Protein AF-Q8KJU6-F1 (afdb_monomer_lite)

Organism: Proteus vulgaris (NCBI:txid585)

Sequence (97 aa):
MTTPNAPIISTDNTSTLPSVRRMVPRHTGKLVRITRTTRLSSAHLGNCEICDQHMTEAFHSRVGREMVRANGTVYIEHTYGGVYAHESCIAKAAEND

Structure (mmCIF, N/CA/C/O backbone):
data_AF-Q8KJU6-F1
#
_entry.id   AF-Q8KJU6-F1
#
loop_
_atom_site.group_PDB
_atom_site.id
_atom_site.type_symbol
_atom_site.label_atom_id
_atom_site.label_alt_id
_atom_site.label_comp_id
_atom_site.label_asym_id
_atom_site.label_entity_id
_atom_site.label_seq_id
_atom_site.pdbx_PDB_ins_code
_atom_site.Cartn_x
_atom_site.Cartn_y
_atom_site.Cartn_z
_atom_site.occupancy
_atom_site.B_iso_or_equiv
_atom_site.auth_seq_id
_atom_site.auth_comp_id
_atom_site.auth_asym_id
_atom_site.auth_atom_id
_atom_site.pdbx_PDB_model_num
ATOM 1 N N . MET A 1 1 ? 4.141 -30.350 81.763 1.00 44.38 1 MET A N 1
ATOM 2 C CA . MET A 1 1 ? 4.917 -30.315 80.505 1.00 44.38 1 MET A CA 1
ATOM 3 C C . MET A 1 1 ? 3.980 -29.803 79.424 1.00 44.38 1 MET A C 1
ATOM 5 O O . MET A 1 1 ? 3.147 -30.554 78.945 1.00 44.38 1 MET A O 1
ATOM 9 N N . THR A 1 2 ? 4.010 -28.498 79.169 1.00 43.84 2 THR A N 1
ATOM 10 C CA . THR A 1 2 ? 3.051 -27.768 78.323 1.00 43.84 2 THR A CA 1
ATOM 11 C C . THR A 1 2 ? 3.824 -27.067 77.216 1.00 43.84 2 THR A C 1
ATOM 13 O O . THR A 1 2 ? 4.590 -26.147 77.498 1.00 43.84 2 THR A O 1
ATOM 16 N N . THR A 1 3 ? 3.648 -27.502 75.974 1.00 55.06 3 THR A N 1
ATOM 17 C CA . THR A 1 3 ? 4.080 -26.762 74.784 1.00 55.06 3 THR A CA 1
ATOM 18 C C . THR A 1 3 ? 2.948 -25.828 74.338 1.00 55.06 3 THR A C 1
ATOM 20 O O . THR A 1 3 ? 1.794 -26.259 74.305 1.00 55.06 3 THR A O 1
ATOM 23 N N . PRO A 1 4 ? 3.221 -24.548 74.024 1.00 50.59 4 PRO A N 1
ATOM 24 C CA . PRO A 1 4 ? 2.196 -23.636 73.534 1.00 50.59 4 PRO A CA 1
ATOM 25 C C . PRO A 1 4 ? 1.975 -23.814 72.024 1.00 50.59 4 PRO A C 1
ATOM 27 O O . PRO A 1 4 ? 2.922 -23.933 71.248 1.00 50.59 4 PRO A O 1
ATOM 30 N N . ASN A 1 5 ? 0.701 -23.818 71.628 1.00 51.16 5 ASN A N 1
ATOM 31 C CA . ASN A 1 5 ? 0.243 -23.788 70.241 1.00 51.16 5 ASN A CA 1
ATOM 32 C C . ASN A 1 5 ? 0.776 -22.542 69.515 1.00 51.16 5 ASN A C 1
ATOM 34 O O . ASN A 1 5 ? 0.569 -21.419 69.974 1.00 51.16 5 ASN A O 1
ATOM 38 N N . ALA A 1 6 ? 1.415 -22.739 68.362 1.00 54.72 6 ALA A N 1
ATOM 39 C CA . ALA A 1 6 ? 1.739 -21.660 67.435 1.00 54.72 6 ALA A CA 1
ATOM 40 C C . ALA A 1 6 ? 0.469 -21.215 66.675 1.00 54.72 6 ALA A C 1
ATOM 42 O O . ALA A 1 6 ? -0.324 -22.074 66.280 1.00 54.72 6 ALA A O 1
ATOM 43 N N . PRO A 1 7 ? 0.250 -19.909 66.439 1.00 53.84 7 PRO A N 1
ATOM 44 C CA . PRO A 1 7 ? -0.872 -19.449 65.632 1.00 53.84 7 PRO A CA 1
ATOM 45 C C . PRO A 1 7 ? -0.616 -19.710 64.141 1.00 53.84 7 PRO A C 1
ATOM 47 O O . PRO A 1 7 ? 0.435 -19.369 63.598 1.00 53.84 7 PRO A O 1
ATOM 50 N N . ILE A 1 8 ? -1.608 -20.301 63.475 1.00 55.66 8 ILE A N 1
ATOM 51 C CA . ILE A 1 8 ? -1.649 -20.468 62.021 1.00 55.66 8 ILE A CA 1
ATOM 52 C C . ILE A 1 8 ? -1.955 -19.089 61.425 1.00 55.66 8 ILE A C 1
ATOM 54 O O . ILE A 1 8 ? -3.060 -18.571 61.580 1.00 55.66 8 ILE A O 1
ATOM 58 N N . ILE A 1 9 ? -0.972 -18.472 60.775 1.00 48.19 9 ILE A N 1
ATOM 59 C CA . ILE A 1 9 ? -1.172 -17.234 60.018 1.00 48.19 9 ILE A CA 1
ATOM 60 C C . ILE A 1 9 ? -1.871 -17.619 58.707 1.00 48.19 9 ILE A C 1
ATOM 62 O O . ILE A 1 9 ? -1.235 -18.139 57.793 1.00 48.19 9 ILE A O 1
ATOM 66 N N . SER A 1 10 ? -3.184 -17.389 58.621 1.00 43.53 10 SER A N 1
ATOM 67 C CA . SER A 1 10 ? -3.919 -17.435 57.351 1.00 43.53 10 SER A CA 1
ATOM 68 C C . SER A 1 10 ? -3.641 -16.142 56.592 1.00 43.53 10 SER A C 1
ATOM 70 O O . SER A 1 10 ? -4.230 -15.103 56.885 1.00 43.53 10 SER A O 1
ATOM 72 N N . THR A 1 11 ? -2.702 -16.160 55.646 1.00 48.06 11 THR A N 1
ATOM 73 C CA . THR A 1 11 ? -2.588 -15.073 54.669 1.00 48.06 11 THR A CA 1
ATOM 74 C C . THR A 1 11 ? -3.579 -15.331 53.546 1.00 48.06 11 THR A C 1
ATOM 76 O O . THR A 1 11 ? -3.226 -15.919 52.522 1.00 48.06 11 THR A O 1
ATOM 79 N N . ASP A 1 12 ? -4.816 -14.874 53.733 1.00 42.22 12 ASP A N 1
ATOM 80 C CA . ASP A 1 12 ? -5.774 -14.699 52.644 1.00 42.22 12 ASP A CA 1
ATOM 81 C C . ASP A 1 12 ? -5.280 -13.576 51.722 1.00 42.22 12 ASP A C 1
ATOM 83 O O . ASP A 1 12 ? -5.754 -12.442 51.751 1.00 42.22 12 ASP A O 1
ATOM 87 N N . ASN A 1 13 ? -4.305 -13.891 50.868 1.00 51.34 13 ASN A N 1
ATOM 88 C CA . ASN A 1 13 ? -3.933 -13.063 49.725 1.00 51.34 13 ASN A CA 1
ATOM 89 C C . ASN A 1 13 ? -4.983 -13.231 48.619 1.00 51.34 13 ASN A C 1
ATOM 91 O O . ASN A 1 13 ? -4.688 -13.651 47.499 1.00 51.34 13 ASN A O 1
ATOM 95 N N . THR A 1 14 ? -6.229 -12.870 48.918 1.00 46.84 14 THR A N 1
ATOM 96 C CA . THR A 1 14 ? -7.222 -12.6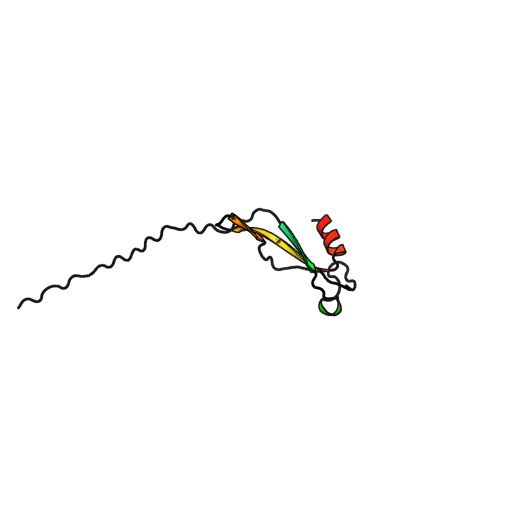41 47.871 1.00 46.84 14 THR A CA 1
ATOM 97 C C . THR A 1 14 ? -6.981 -11.237 47.340 1.00 46.84 14 THR A C 1
ATOM 99 O O . THR A 1 14 ? -7.578 -10.261 47.785 1.00 46.84 14 THR A O 1
ATOM 102 N N . SER A 1 15 ? -6.035 -11.125 46.408 1.00 46.47 15 SER A N 1
ATOM 103 C CA . SER A 1 15 ? -5.845 -9.917 45.612 1.00 46.47 15 SER A CA 1
ATOM 104 C C . SER A 1 15 ? -7.082 -9.730 44.729 1.00 46.47 15 SER A C 1
ATOM 106 O O . SER A 1 15 ? -7.133 -10.179 43.586 1.00 46.47 15 SER A O 1
ATOM 108 N N . THR A 1 16 ? -8.124 -9.094 45.265 1.00 47.78 16 THR A N 1
ATOM 109 C CA . THR A 1 16 ? -9.214 -8.516 44.474 1.00 47.78 16 THR A CA 1
ATOM 110 C C . THR A 1 16 ? -8.673 -7.299 43.738 1.00 47.78 16 THR A C 1
ATOM 112 O O . THR A 1 16 ? -8.942 -6.152 44.090 1.00 47.78 16 THR A O 1
ATOM 115 N N . LEU A 1 17 ? -7.887 -7.552 42.691 1.00 53.41 17 LEU A N 1
ATOM 116 C CA . LEU A 1 17 ? -7.761 -6.595 41.604 1.00 53.41 17 LEU A CA 1
ATOM 117 C C . LEU A 1 17 ? -9.174 -6.393 41.035 1.00 53.41 17 LEU A C 1
ATOM 119 O O . LEU A 1 17 ? -9.850 -7.387 40.745 1.00 53.41 17 LEU A O 1
ATOM 123 N N . PRO A 1 18 ? -9.659 -5.146 40.888 1.00 44.72 18 PRO A N 1
ATOM 124 C CA . PRO A 1 18 ? -10.949 -4.911 40.261 1.00 44.72 18 PRO A CA 1
ATOM 125 C C . PRO A 1 18 ? -10.912 -5.559 38.881 1.00 44.72 18 PRO A C 1
ATOM 127 O O . PRO A 1 18 ? -9.909 -5.448 38.172 1.00 44.72 18 PRO A O 1
ATOM 130 N N . SER A 1 19 ? -11.980 -6.273 38.514 1.00 50.97 19 SER A N 1
ATOM 131 C CA . SER A 1 19 ? -12.094 -6.905 37.206 1.00 50.97 19 SER A CA 1
ATOM 132 C C . SER A 1 19 ? -12.017 -5.815 36.137 1.00 50.97 19 SER A C 1
ATOM 134 O O . SER A 1 19 ? -13.022 -5.210 35.756 1.00 50.97 19 SER A O 1
ATOM 136 N N . VAL A 1 20 ? -10.812 -5.526 35.655 1.00 52.19 20 VAL A N 1
ATOM 137 C CA . VAL A 1 20 ? -10.619 -4.744 34.448 1.00 52.19 20 VAL A CA 1
ATOM 138 C C . VAL A 1 20 ? -11.228 -5.621 33.371 1.00 52.19 20 VAL A C 1
ATOM 140 O O . VAL A 1 20 ? -10.606 -6.589 32.931 1.00 52.19 20 VAL A O 1
ATOM 143 N N . ARG A 1 21 ? -12.489 -5.356 33.003 1.00 52.94 21 ARG A N 1
ATOM 144 C CA . ARG A 1 21 ? -13.071 -5.890 31.774 1.00 52.94 21 ARG A CA 1
ATOM 145 C C . ARG A 1 21 ? -12.031 -5.581 30.709 1.00 52.94 21 ARG A C 1
ATOM 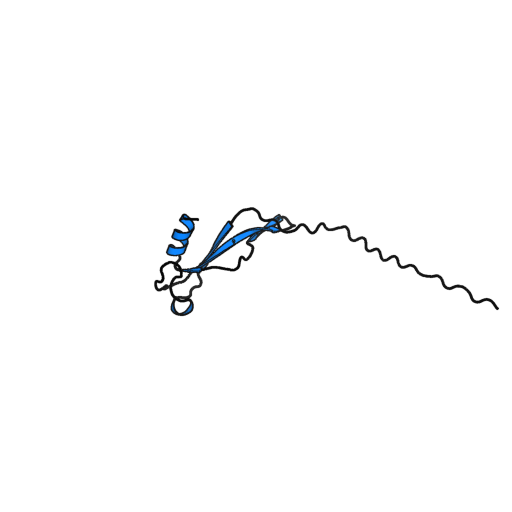147 O O . ARG A 1 21 ? -11.855 -4.414 30.369 1.00 52.94 21 ARG A O 1
ATOM 154 N N . ARG A 1 22 ? -11.282 -6.591 30.253 1.00 53.75 22 ARG A N 1
ATOM 155 C CA . ARG A 1 22 ? -10.355 -6.445 29.133 1.00 53.75 22 ARG A CA 1
ATOM 156 C C . ARG A 1 22 ? -11.230 -6.055 27.955 1.00 53.75 22 ARG A C 1
ATOM 158 O O . AR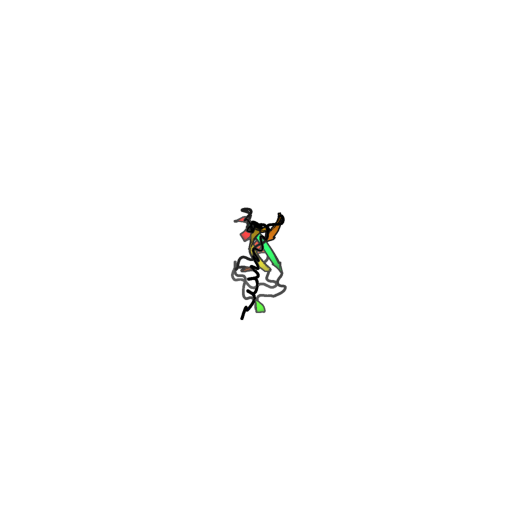G A 1 22 ? -11.869 -6.907 27.347 1.00 53.75 22 ARG A O 1
ATOM 165 N N . MET A 1 23 ? -11.373 -4.755 27.723 1.00 60.12 23 MET A N 1
ATOM 166 C CA . MET A 1 23 ? -12.178 -4.250 26.631 1.00 60.12 23 MET A CA 1
ATOM 167 C C . MET A 1 23 ? -11.384 -4.574 25.370 1.00 60.12 23 MET A C 1
ATOM 169 O O . MET A 1 23 ? -10.354 -3.969 25.089 1.00 60.12 23 MET A O 1
ATOM 173 N N . VAL A 1 24 ? -11.795 -5.645 24.697 1.00 75.00 24 VAL A N 1
ATOM 174 C CA . VAL A 1 24 ? -11.132 -6.146 23.493 1.00 75.00 24 VAL A CA 1
ATOM 175 C C . VAL A 1 24 ? -11.231 -5.066 22.409 1.00 75.00 24 VAL A C 1
ATOM 177 O O . VAL A 1 24 ? -12.297 -4.447 22.297 1.00 75.00 24 VAL A O 1
ATOM 180 N N . PRO A 1 25 ? -10.161 -4.809 21.630 1.00 82.62 25 PRO A N 1
ATOM 181 C CA . PRO A 1 25 ? -10.241 -3.920 20.480 1.00 82.62 25 PRO A CA 1
ATOM 182 C C . PRO A 1 25 ? -11.415 -4.297 19.573 1.00 82.62 25 PRO A C 1
ATOM 184 O O . PRO A 1 25 ? -11.635 -5.478 19.299 1.00 82.62 25 PRO A O 1
ATOM 187 N N . ARG A 1 26 ? -12.188 -3.304 19.128 1.00 88.94 26 ARG A N 1
ATOM 188 C CA . ARG A 1 26 ? -13.374 -3.522 18.286 1.00 88.94 26 ARG A CA 1
ATOM 189 C C . ARG A 1 26 ? -13.120 -3.047 16.868 1.00 88.94 26 ARG A C 1
ATOM 191 O O . ARG A 1 26 ? -12.565 -1.970 16.669 1.00 88.94 26 ARG A O 1
ATOM 198 N N . HIS A 1 27 ? -13.574 -3.836 15.904 1.00 87.69 27 HIS A N 1
ATOM 199 C CA . HIS A 1 27 ? -13.567 -3.459 14.497 1.00 87.69 27 HIS A CA 1
ATOM 200 C C . HIS A 1 27 ? -14.620 -2.381 14.234 1.00 87.69 27 HIS A C 1
ATOM 202 O O . HIS A 1 27 ? -15.757 -2.518 14.688 1.00 87.69 27 HIS A O 1
ATOM 208 N N . THR A 1 28 ? -14.265 -1.323 13.503 1.00 89.62 28 THR A N 1
ATOM 209 C CA . THR A 1 28 ? -15.211 -0.236 13.180 1.00 89.62 28 THR A CA 1
ATOM 210 C C . THR A 1 28 ? -16.062 -0.531 11.949 1.00 89.62 28 THR A C 1
ATOM 212 O O . THR A 1 28 ? -17.004 0.201 11.663 1.00 89.62 28 THR A O 1
ATOM 215 N N . GLY A 1 29 ? -15.740 -1.596 11.212 1.00 88.19 29 GLY A N 1
ATOM 216 C CA . GLY A 1 29 ? -16.363 -1.912 9.926 1.00 88.19 29 GLY A CA 1
ATOM 217 C C . GLY A 1 29 ? -15.681 -1.231 8.741 1.00 88.19 29 GLY A C 1
ATOM 218 O O . GLY A 1 29 ? -15.964 -1.602 7.607 1.00 88.19 29 GLY A O 1
ATOM 219 N N . LYS A 1 30 ? -14.762 -0.286 8.977 1.00 88.75 30 LYS A N 1
ATOM 220 C CA . LYS A 1 30 ? -14.074 0.435 7.903 1.00 88.75 30 LYS A CA 1
ATOM 221 C C . LYS A 1 30 ? -12.810 -0.288 7.456 1.00 88.75 30 LYS A C 1
ATOM 223 O O . LYS A 1 30 ? -11.978 -0.690 8.273 1.00 88.75 30 LYS A O 1
ATOM 228 N N . LEU A 1 31 ? -12.657 -0.390 6.141 1.00 89.44 31 LEU A N 1
ATOM 229 C CA . LEU A 1 31 ? -11.417 -0.787 5.489 1.00 89.44 31 LEU A CA 1
ATOM 230 C C . LEU A 1 31 ? -10.680 0.467 5.027 1.00 89.44 31 LEU A C 1
ATOM 232 O O . LEU A 1 31 ? -11.289 1.407 4.523 1.00 89.44 31 LEU A O 1
ATOM 236 N N . VAL A 1 32 ? -9.366 0.484 5.219 1.00 89.25 32 VAL A N 1
ATOM 237 C CA . VAL A 1 32 ? -8.502 1.605 4.852 1.00 89.25 32 VAL A CA 1
ATOM 238 C C . VAL A 1 32 ? -7.385 1.078 3.969 1.00 89.25 32 VAL A C 1
ATOM 240 O O . VAL A 1 32 ? -6.597 0.229 4.392 1.00 89.25 32 VAL A O 1
ATOM 243 N N . ARG A 1 33 ? -7.287 1.601 2.745 1.00 90.19 33 ARG A N 1
ATOM 244 C CA . ARG A 1 33 ? -6.147 1.343 1.865 1.00 90.19 33 ARG A CA 1
ATOM 245 C C . ARG A 1 33 ? -4.988 2.257 2.260 1.00 90.19 33 ARG A C 1
ATOM 247 O O . ARG A 1 33 ? -5.140 3.470 2.368 1.00 90.19 33 ARG A O 1
ATOM 254 N N . ILE A 1 34 ? -3.824 1.666 2.496 1.00 91.62 34 ILE A N 1
ATOM 255 C CA . ILE A 1 34 ? -2.587 2.363 2.845 1.00 91.62 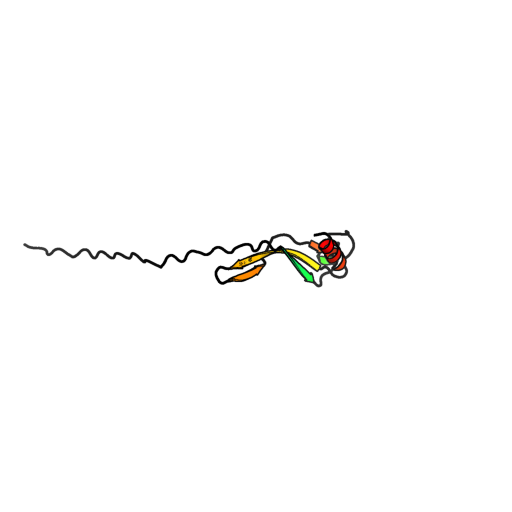34 ILE A CA 1
ATOM 256 C C . ILE A 1 34 ? -1.604 2.141 1.705 1.00 91.62 34 ILE A C 1
ATOM 258 O O . ILE A 1 34 ? -1.139 1.020 1.509 1.00 91.62 34 ILE A O 1
ATOM 262 N N . THR A 1 35 ? -1.245 3.220 1.016 1.00 93.31 35 THR A N 1
ATOM 263 C CA . THR A 1 35 ? -0.246 3.210 -0.057 1.00 93.31 35 THR A CA 1
ATOM 264 C C . THR A 1 35 ? 0.975 4.012 0.372 1.00 93.31 35 THR A C 1
ATOM 266 O O . THR A 1 35 ? 0.847 5.099 0.938 1.00 93.31 35 THR A O 1
ATOM 269 N N . ARG A 1 36 ? 2.171 3.463 0.154 1.00 93.12 36 ARG A N 1
ATOM 270 C CA . ARG A 1 36 ? 3.449 4.119 0.466 1.00 93.12 36 ARG A CA 1
ATOM 271 C C . ARG A 1 36 ? 4.436 3.902 -0.674 1.00 93.12 36 ARG A C 1
ATOM 273 O O . ARG A 1 36 ? 4.505 2.799 -1.209 1.00 93.12 36 ARG A O 1
ATOM 280 N N . THR A 1 37 ? 5.228 4.921 -1.001 1.00 93.81 37 THR A N 1
ATOM 281 C CA . THR A 1 37 ? 6.393 4.736 -1.881 1.00 93.81 37 THR A CA 1
ATOM 282 C C . THR A 1 37 ? 7.399 3.794 -1.217 1.00 93.81 37 THR A C 1
ATOM 284 O O . THR A 1 37 ? 7.627 3.861 -0.005 1.00 93.81 37 THR A O 1
ATOM 287 N N . THR A 1 38 ? 7.997 2.911 -2.014 1.00 92.19 38 THR A N 1
ATOM 288 C CA . THR A 1 38 ? 9.135 2.087 -1.588 1.00 92.19 38 THR A CA 1
ATOM 289 C C . THR A 1 38 ? 10.475 2.698 -1.991 1.00 92.19 38 THR A C 1
ATOM 291 O O . THR A 1 38 ? 11.500 2.289 -1.455 1.00 92.19 38 THR A O 1
ATOM 294 N N . ARG A 1 39 ? 10.475 3.675 -2.915 1.00 92.19 39 ARG A N 1
ATOM 295 C CA . ARG A 1 39 ? 11.660 4.223 -3.607 1.00 92.19 39 ARG A CA 1
ATOM 296 C C . ARG A 1 39 ? 12.540 3.170 -4.293 1.00 92.19 39 ARG A C 1
ATOM 298 O O . ARG A 1 39 ? 13.699 3.433 -4.599 1.00 92.19 39 ARG A O 1
ATOM 305 N N . LEU A 1 40 ? 12.003 1.976 -4.512 1.00 91.94 40 LEU A N 1
ATOM 306 C CA . LEU A 1 40 ? 12.670 0.867 -5.178 1.00 91.94 40 LEU A CA 1
ATOM 307 C C . LEU A 1 40 ? 12.035 0.659 -6.550 1.00 91.94 40 LEU A C 1
ATOM 309 O O . LEU A 1 40 ? 10.863 0.968 -6.747 1.00 91.94 40 LEU A O 1
ATOM 313 N N . SER A 1 41 ? 12.808 0.137 -7.495 1.00 92.69 41 SER A N 1
ATOM 314 C CA . SER A 1 41 ? 12.342 -0.173 -8.846 1.00 92.69 41 SER A CA 1
ATOM 315 C C . SER A 1 41 ? 12.097 -1.671 -9.017 1.00 92.69 41 SER A C 1
ATOM 317 O O . SER A 1 41 ? 12.372 -2.483 -8.123 1.00 92.69 41 SER A O 1
ATOM 319 N N . SER A 1 42 ? 11.650 -2.060 -10.209 1.00 91.50 42 SER A N 1
ATOM 320 C CA . SER A 1 42 ? 11.481 -3.467 -10.570 1.00 91.50 42 SER A CA 1
ATOM 321 C C . SER A 1 42 ? 12.745 -4.306 -10.479 1.00 91.50 42 SER A C 1
ATOM 323 O O . SER A 1 42 ? 12.647 -5.515 -10.301 1.00 91.50 42 SER A O 1
ATOM 325 N N . ALA A 1 43 ? 13.927 -3.689 -10.512 1.00 91.75 43 ALA A N 1
ATOM 326 C CA . ALA A 1 43 ? 15.178 -4.405 -10.286 1.00 91.75 43 ALA A CA 1
ATOM 327 C C . ALA A 1 43 ? 15.257 -5.048 -8.887 1.00 91.75 43 ALA A C 1
ATOM 329 O O . ALA A 1 43 ? 15.992 -6.014 -8.706 1.00 91.75 43 ALA A O 1
ATOM 330 N N . HIS A 1 44 ? 14.521 -4.519 -7.902 1.00 92.06 44 HIS A N 1
ATOM 331 C CA . HIS A 1 44 ? 14.526 -5.025 -6.529 1.00 92.06 44 HIS A CA 1
ATOM 332 C C . HIS A 1 44 ? 13.234 -5.755 -6.148 1.00 92.06 44 HIS A C 1
ATOM 334 O O . HIS A 1 44 ? 13.278 -6.705 -5.374 1.00 92.06 44 HIS A O 1
ATOM 340 N N . LEU A 1 45 ? 12.090 -5.302 -6.669 1.00 92.56 45 LEU A N 1
ATOM 341 C CA . LEU A 1 45 ? 10.764 -5.788 -6.264 1.00 92.56 45 LEU A CA 1
ATOM 342 C C . LEU A 1 45 ? 10.033 -6.583 -7.355 1.00 92.56 45 LEU A C 1
ATOM 344 O O . LEU A 1 45 ? 8.944 -7.084 -7.104 1.00 92.56 45 LEU A O 1
ATOM 348 N N . GLY A 1 46 ? 10.621 -6.724 -8.546 1.00 94.25 46 GLY A N 1
ATOM 349 C CA . GLY A 1 46 ? 9.968 -7.348 -9.696 1.00 94.25 46 GLY A CA 1
ATOM 350 C C . GLY A 1 46 ? 9.035 -6.396 -10.448 1.00 94.25 46 GLY A C 1
ATOM 351 O O . GLY A 1 46 ? 8.953 -5.201 -10.158 1.00 94.25 46 GLY A O 1
ATOM 352 N N . ASN A 1 47 ? 8.366 -6.907 -11.477 1.00 96.69 47 ASN A N 1
ATOM 353 C CA . ASN A 1 47 ? 7.408 -6.124 -12.257 1.00 96.69 47 ASN A CA 1
ATOM 354 C C . ASN A 1 47 ? 6.155 -5.792 -11.438 1.00 96.69 47 ASN A C 1
ATOM 356 O O . ASN A 1 47 ? 5.903 -6.373 -10.387 1.00 96.69 47 ASN A O 1
ATOM 360 N N . CYS A 1 48 ? 5.382 -4.821 -11.918 1.00 96.12 48 CYS A N 1
ATOM 361 C CA . CYS A 1 48 ? 4.131 -4.415 -11.295 1.00 96.12 48 CYS A CA 1
ATOM 362 C C . CYS A 1 48 ? 3.178 -5.605 -11.163 1.00 96.12 48 CYS A C 1
ATOM 364 O O . CYS A 1 48 ? 2.785 -6.185 -12.168 1.00 96.12 48 CYS A O 1
ATOM 366 N N . GLU A 1 49 ? 2.720 -5.907 -9.951 1.00 95.88 49 GLU A N 1
ATOM 367 C CA . GLU A 1 49 ? 1.834 -7.055 -9.695 1.00 95.88 49 GLU A CA 1
ATOM 368 C C . GLU A 1 49 ? 0.425 -6.913 -10.311 1.00 95.88 49 GLU A C 1
ATOM 370 O O . GLU A 1 49 ? -0.350 -7.865 -10.307 1.00 95.88 49 GLU A O 1
ATOM 375 N N . ILE A 1 50 ? 0.076 -5.733 -10.846 1.00 95.00 50 ILE A N 1
ATOM 376 C CA . ILE A 1 50 ? -1.234 -5.455 -11.465 1.00 95.00 50 ILE A CA 1
ATOM 377 C C . ILE A 1 50 ? -1.173 -5.543 -12.996 1.00 95.00 50 ILE A C 1
ATOM 379 O O . ILE A 1 50 ? -2.075 -6.101 -13.614 1.00 95.00 50 ILE A O 1
ATOM 383 N N . CYS A 1 51 ? -0.150 -4.956 -13.623 1.00 96.19 51 CYS A N 1
ATOM 384 C CA . CYS A 1 51 ? -0.044 -4.882 -15.087 1.00 96.19 51 CYS A CA 1
ATOM 385 C C . CYS A 1 51 ? 1.132 -5.673 -15.674 1.00 96.19 51 CYS A C 1
ATOM 387 O O . CYS A 1 51 ? 1.298 -5.671 -16.891 1.00 96.19 51 CYS A O 1
ATOM 389 N N . ASP A 1 52 ? 1.950 -6.302 -14.828 1.00 96.50 52 ASP A N 1
ATOM 390 C CA . ASP A 1 52 ? 3.151 -7.076 -15.173 1.00 96.50 52 ASP A CA 1
ATOM 391 C C . ASP A 1 52 ? 4.238 -6.289 -15.937 1.00 96.50 52 ASP A C 1
ATOM 393 O O . ASP A 1 52 ? 5.156 -6.846 -16.535 1.00 96.50 52 ASP A O 1
ATOM 397 N N . GLN A 1 53 ? 4.176 -4.954 -15.901 1.00 96.62 53 GLN A N 1
ATOM 398 C CA . GLN A 1 53 ? 5.160 -4.079 -16.545 1.00 96.62 53 GLN A CA 1
ATOM 399 C C . GLN A 1 53 ? 6.235 -3.587 -15.575 1.00 96.62 53 GLN A C 1
ATOM 401 O O . GLN A 1 53 ? 6.032 -3.502 -14.363 1.00 96.62 53 GLN A O 1
ATOM 406 N N . HIS A 1 54 ? 7.375 -3.186 -16.139 1.00 96.62 54 HIS A N 1
ATOM 407 C CA . HIS A 1 54 ? 8.480 -2.591 -15.395 1.00 96.62 54 HIS A CA 1
ATOM 408 C C . HIS A 1 54 ? 8.059 -1.315 -14.641 1.00 96.62 54 HIS A C 1
ATOM 410 O O . HIS A 1 54 ? 7.404 -0.418 -15.180 1.00 96.62 54 HIS A O 1
ATOM 416 N N . MET A 1 55 ? 8.505 -1.199 -13.394 1.00 94.94 55 MET A N 1
ATOM 417 C CA . MET A 1 55 ? 8.315 -0.069 -12.492 1.00 94.94 55 MET A CA 1
ATOM 418 C C . MET A 1 55 ? 9.634 0.668 -12.287 1.00 94.94 55 MET A C 1
ATOM 420 O O . MET A 1 55 ? 10.593 0.116 -11.749 1.00 94.94 55 MET A O 1
ATOM 424 N N . THR A 1 56 ? 9.674 1.947 -12.658 1.00 93.38 56 THR A N 1
ATOM 425 C CA . THR A 1 56 ? 10.787 2.831 -12.278 1.00 93.38 56 THR A CA 1
ATOM 426 C C . THR A 1 56 ? 10.764 3.122 -10.777 1.00 93.38 56 THR A C 1
ATOM 428 O O . THR A 1 56 ? 11.811 3.141 -10.139 1.00 93.38 56 THR A O 1
ATOM 431 N N . GLU A 1 57 ? 9.567 3.280 -10.208 1.00 94.62 57 GLU A N 1
ATOM 432 C CA . GLU A 1 57 ? 9.326 3.391 -8.772 1.00 94.62 57 GLU A CA 1
ATOM 433 C C . GLU A 1 57 ? 8.107 2.540 -8.402 1.00 94.62 57 GLU A C 1
ATOM 435 O O . GLU A 1 57 ? 7.043 2.652 -9.016 1.00 94.62 57 GLU A O 1
ATOM 440 N N . ALA A 1 58 ? 8.279 1.671 -7.412 1.00 94.94 58 ALA A N 1
ATOM 441 C CA . ALA A 1 58 ? 7.250 0.795 -6.890 1.00 94.94 58 ALA A CA 1
ATOM 442 C C . ALA A 1 58 ? 6.617 1.394 -5.631 1.00 94.94 58 ALA A C 1
ATOM 444 O O . ALA A 1 58 ? 7.284 1.967 -4.758 1.00 94.94 58 ALA A O 1
ATOM 445 N N . PHE A 1 59 ? 5.317 1.187 -5.501 1.00 95.88 59 PHE A N 1
ATOM 446 C CA . PHE A 1 59 ? 4.531 1.559 -4.339 1.00 95.88 59 PHE A CA 1
ATOM 447 C C . PHE A 1 59 ? 4.004 0.290 -3.694 1.00 95.88 59 PHE A C 1
ATOM 449 O O . PHE A 1 59 ? 3.555 -0.624 -4.377 1.00 95.88 59 PHE A O 1
ATOM 456 N N . HIS A 1 60 ? 4.053 0.245 -2.369 1.00 94.25 60 HIS A N 1
ATOM 457 C CA . HIS A 1 60 ? 3.450 -0.829 -1.603 1.00 94.25 60 HIS A CA 1
ATOM 458 C C . HIS A 1 60 ? 2.059 -0.387 -1.161 1.00 94.25 60 HIS A C 1
ATOM 460 O O . HIS A 1 60 ? 1.926 0.593 -0.414 1.00 94.25 60 HIS A O 1
ATOM 466 N N . SER A 1 61 ? 1.031 -1.096 -1.622 1.00 93.88 61 SER A N 1
ATOM 467 C CA . SER A 1 61 ? -0.353 -0.867 -1.211 1.00 93.88 61 SER A CA 1
ATOM 468 C C . SER A 1 61 ? -0.898 -2.064 -0.459 1.00 93.88 61 SER A C 1
ATOM 470 O O . SER A 1 61 ? -0.718 -3.205 -0.872 1.00 93.88 61 SER A O 1
ATOM 472 N N . ARG A 1 62 ? -1.588 -1.805 0.648 1.00 92.25 62 ARG A N 1
ATOM 473 C CA . ARG A 1 62 ? -2.274 -2.830 1.436 1.00 92.25 62 ARG A CA 1
ATOM 474 C C . ARG A 1 62 ? -3.605 -2.312 1.946 1.00 92.25 62 ARG A C 1
ATOM 476 O O . ARG A 1 62 ? -3.755 -1.112 2.176 1.00 92.25 62 ARG A O 1
ATOM 483 N N . VAL A 1 63 ? -4.534 -3.220 2.205 1.00 89.88 63 VAL A N 1
ATOM 484 C CA . VAL A 1 63 ? -5.795 -2.904 2.879 1.00 89.88 63 VAL A CA 1
ATOM 485 C C . VAL A 1 63 ? -5.685 -3.335 4.333 1.00 89.88 63 VAL A C 1
ATOM 487 O O . VAL A 1 63 ? -5.285 -4.457 4.629 1.00 89.88 63 VAL A O 1
ATOM 490 N N . GLY A 1 64 ? -6.003 -2.422 5.242 1.00 90.44 64 GLY A N 1
ATOM 491 C CA . GLY A 1 64 ? -6.042 -2.672 6.673 1.00 90.44 64 GLY A CA 1
ATOM 492 C C . GLY A 1 64 ? -7.426 -2.411 7.245 1.00 90.44 64 GLY A C 1
ATOM 493 O O . GLY A 1 64 ? -8.224 -1.651 6.695 1.00 90.44 64 GLY A O 1
ATOM 494 N N . ARG A 1 65 ? -7.701 -3.047 8.376 1.00 90.62 65 ARG A N 1
ATOM 495 C CA . ARG A 1 65 ? -8.950 -2.901 9.119 1.00 90.62 65 ARG A CA 1
ATOM 496 C C . ARG A 1 65 ? -8.820 -1.818 10.178 1.00 90.62 65 ARG A C 1
ATOM 498 O O . ARG A 1 65 ? -7.873 -1.838 10.965 1.00 90.62 65 ARG A O 1
ATOM 505 N N . GLU A 1 66 ? -9.754 -0.877 10.211 1.00 92.69 66 GLU A N 1
ATOM 506 C CA . GLU A 1 66 ? -9.789 0.131 11.267 1.00 92.69 66 GLU A CA 1
ATOM 507 C C . GLU A 1 66 ? -10.336 -0.484 12.565 1.00 92.69 66 GLU A C 1
ATOM 509 O O . GLU A 1 66 ? -11.422 -1.071 12.620 1.00 92.69 66 GLU A O 1
ATOM 514 N N . MET A 1 67 ? -9.549 -0.351 13.628 1.00 91.50 67 MET A N 1
ATOM 515 C CA . MET A 1 67 ? -9.821 -0.898 14.949 1.00 91.50 67 MET A CA 1
ATOM 516 C C . MET A 1 67 ? -9.800 0.217 15.990 1.00 91.50 67 MET A C 1
ATOM 518 O O . MET A 1 67 ? -8.982 1.135 15.933 1.00 91.50 67 MET A O 1
ATOM 522 N N . VAL A 1 68 ? -10.657 0.102 16.998 1.00 92.62 68 VAL A N 1
ATOM 523 C CA . VAL A 1 68 ? -10.688 0.993 18.162 1.00 92.62 68 VAL A CA 1
ATOM 524 C C . VAL A 1 68 ? -10.170 0.229 19.371 1.00 92.62 68 VAL A C 1
ATOM 526 O O . VAL A 1 68 ? -10.690 -0.832 19.721 1.00 92.62 68 VAL A O 1
ATOM 529 N N . ARG A 1 69 ? -9.125 0.758 20.011 1.00 89.44 69 ARG A N 1
ATOM 530 C CA . ARG A 1 69 ? -8.568 0.227 21.264 1.00 89.44 69 ARG A CA 1
ATOM 531 C C . ARG A 1 69 ? -9.527 0.447 22.435 1.00 89.44 69 ARG A C 1
ATOM 533 O O . ARG A 1 69 ? -10.418 1.288 22.382 1.00 89.44 69 ARG A O 1
ATOM 540 N N . ALA A 1 70 ? -9.259 -0.233 23.549 1.00 84.88 70 ALA A N 1
ATOM 541 C CA . ALA A 1 70 ? -9.971 -0.050 24.818 1.00 84.88 70 ALA A CA 1
ATOM 542 C C . ALA A 1 70 ? -10.039 1.413 25.296 1.00 84.88 70 ALA A C 1
ATOM 544 O O . ALA A 1 70 ? -11.015 1.820 25.913 1.00 84.88 70 ALA A O 1
ATOM 545 N N . ASN A 1 71 ? -8.997 2.199 25.012 1.00 85.06 71 ASN A N 1
ATOM 546 C CA . ASN A 1 71 ? -8.893 3.610 25.384 1.00 85.06 71 ASN A CA 1
ATOM 547 C C . ASN A 1 71 ? -9.519 4.565 24.344 1.00 85.06 71 ASN A C 1
ATOM 549 O O . ASN A 1 71 ? -9.265 5.764 24.394 1.00 85.06 71 ASN A O 1
ATOM 553 N N . GLY A 1 72 ? -10.256 4.044 23.358 1.00 85.44 72 GLY A N 1
ATOM 554 C CA . GLY A 1 72 ? -10.886 4.832 22.295 1.00 85.44 72 GLY A CA 1
ATOM 555 C C . GLY A 1 72 ? -9.956 5.244 21.149 1.00 85.44 72 GLY A C 1
ATOM 556 O O . GLY A 1 72 ? -10.426 5.818 20.172 1.00 85.44 72 GLY A O 1
ATOM 557 N N . THR A 1 73 ? -8.651 4.949 21.210 1.00 91.06 73 THR A N 1
ATOM 558 C CA . THR A 1 73 ? -7.722 5.291 20.120 1.00 91.06 73 THR A CA 1
ATOM 559 C C . THR A 1 73 ? -7.950 4.404 18.898 1.00 91.06 73 THR A C 1
ATOM 561 O O . THR A 1 73 ? -7.968 3.176 19.013 1.00 91.06 73 THR A O 1
ATOM 564 N N . VAL A 1 74 ? -8.044 5.025 17.723 1.00 91.44 74 VAL A N 1
ATOM 565 C CA . VAL A 1 74 ? -8.127 4.331 16.433 1.00 91.44 74 VAL A CA 1
ATOM 566 C C . VAL A 1 74 ? -6.735 3.890 15.975 1.00 91.44 74 VAL A C 1
ATOM 568 O O . VAL A 1 74 ? -5.764 4.639 16.082 1.00 91.44 74 VAL A O 1
ATOM 571 N N . TYR A 1 75 ? -6.623 2.671 15.457 1.00 90.75 75 TYR A N 1
ATOM 572 C CA . TYR A 1 75 ? -5.434 2.174 14.769 1.00 90.75 75 TYR A CA 1
ATOM 573 C C . TYR A 1 75 ? -5.838 1.303 13.584 1.00 90.75 75 TYR A C 1
ATOM 575 O O . TYR A 1 75 ? -6.929 0.740 13.562 1.00 90.75 75 TYR A O 1
ATOM 583 N N . ILE A 1 76 ? -4.941 1.171 12.609 1.00 90.50 76 ILE A N 1
ATOM 584 C CA . ILE A 1 76 ? -5.141 0.238 11.504 1.00 90.50 76 ILE A CA 1
ATOM 585 C C . ILE A 1 76 ? -4.441 -1.069 11.852 1.00 90.50 76 ILE A C 1
ATOM 587 O O . ILE A 1 76 ? -3.227 -1.096 12.076 1.00 90.50 76 ILE A O 1
ATOM 591 N N . GLU A 1 77 ? -5.214 -2.145 11.934 1.00 88.62 77 GLU A N 1
ATOM 592 C CA . GLU A 1 77 ? -4.677 -3.485 12.110 1.00 88.62 77 GLU A CA 1
ATOM 593 C C . GLU A 1 77 ? -3.771 -3.836 10.929 1.00 88.62 77 GLU A C 1
ATOM 595 O O . GLU A 1 77 ? -4.102 -3.603 9.763 1.00 88.62 77 GLU A O 1
ATOM 600 N N . HIS A 1 78 ? -2.598 -4.389 11.238 1.00 76.44 78 HIS A N 1
ATOM 601 C CA . HIS A 1 78 ? -1.699 -4.902 10.220 1.00 76.44 78 HIS A CA 1
ATOM 602 C C . HIS A 1 78 ? -2.272 -6.193 9.639 1.00 76.44 78 HIS A C 1
ATOM 604 O O . HIS A 1 78 ? -2.023 -7.279 10.151 1.00 76.44 78 HIS A O 1
ATOM 610 N N . THR A 1 79 ? -3.027 -6.071 8.555 1.00 71.75 79 THR A N 1
ATOM 611 C CA . THR A 1 79 ? -3.414 -7.222 7.743 1.00 71.75 79 THR A CA 1
ATOM 612 C C . THR A 1 79 ? -2.212 -7.637 6.889 1.00 71.75 79 THR A C 1
ATOM 614 O O . THR A 1 79 ? -1.544 -6.785 6.295 1.00 71.75 79 THR A O 1
ATOM 617 N N . TYR A 1 80 ? -1.874 -8.930 6.910 1.00 61.41 80 TYR A N 1
ATOM 618 C CA . TYR A 1 80 ? -0.826 -9.497 6.060 1.00 61.41 80 TYR A CA 1
ATOM 619 C C . TYR A 1 80 ? -1.317 -9.530 4.612 1.00 61.41 80 TYR A C 1
ATOM 621 O O . TYR A 1 80 ? -2.450 -9.934 4.356 1.00 61.41 80 TYR A O 1
ATOM 629 N N . GLY A 1 81 ? -0.456 -9.112 3.687 1.00 77.44 81 GLY A N 1
ATOM 630 C CA . GLY A 1 81 ? -0.777 -8.994 2.268 1.00 77.44 81 GLY A CA 1
ATOM 631 C C . GLY A 1 81 ? -0.785 -7.540 1.805 1.00 77.44 81 GLY A C 1
ATOM 632 O O . GLY A 1 81 ? -1.405 -6.665 2.410 1.00 77.44 81 GLY A O 1
ATOM 633 N N . GLY A 1 82 ? -0.055 -7.296 0.731 1.00 88.12 82 GLY A N 1
ATOM 634 C CA . GLY A 1 82 ? 0.038 -6.033 0.022 1.00 88.12 82 GLY A CA 1
ATOM 635 C C . GLY A 1 82 ? 0.698 -6.294 -1.323 1.00 88.12 82 GLY A C 1
ATOM 636 O O . GLY A 1 82 ? 1.310 -7.345 -1.502 1.00 88.12 82 GLY A O 1
ATOM 637 N N . VAL A 1 83 ? 0.527 -5.365 -2.253 1.00 93.38 83 VAL A N 1
ATOM 638 C CA . VAL A 1 83 ? 1.045 -5.479 -3.619 1.00 93.38 83 VAL A CA 1
ATOM 639 C C . VAL A 1 83 ? 2.111 -4.427 -3.867 1.00 93.38 83 VAL A C 1
ATOM 641 O O . VAL A 1 83 ? 1.981 -3.290 -3.390 1.00 93.38 83 VAL A O 1
ATOM 644 N N . TYR A 1 84 ? 3.142 -4.789 -4.627 1.00 95.38 84 TYR A N 1
ATOM 645 C CA . TYR A 1 84 ? 4.094 -3.847 -5.203 1.00 95.38 84 TYR A CA 1
ATOM 646 C C . TYR A 1 84 ? 3.679 -3.504 -6.637 1.00 95.38 84 TYR A C 1
ATOM 648 O O . TYR A 1 84 ? 3.691 -4.338 -7.540 1.00 95.38 84 TYR A O 1
ATOM 656 N N . ALA A 1 85 ? 3.269 -2.256 -6.852 1.00 96.25 85 ALA A N 1
ATOM 657 C CA . ALA A 1 85 ? 2.725 -1.812 -8.133 1.00 96.25 85 ALA A CA 1
ATOM 658 C C . ALA A 1 85 ? 3.028 -0.332 -8.406 1.00 96.25 85 ALA A C 1
ATOM 660 O O . ALA A 1 85 ? 3.455 0.408 -7.516 1.00 96.25 85 ALA A O 1
ATOM 66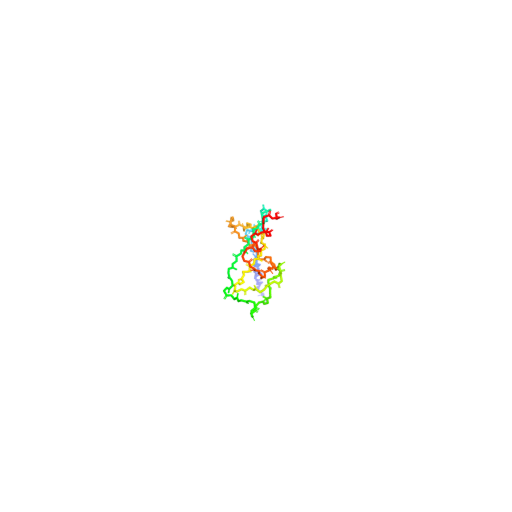1 N N . HIS A 1 86 ? 2.783 0.123 -9.639 1.00 97.25 86 HIS A N 1
ATOM 662 C CA . HIS A 1 86 ? 2.771 1.555 -9.947 1.00 97.25 86 HIS A CA 1
ATOM 663 C C . HIS A 1 86 ? 1.670 2.262 -9.148 1.00 97.25 86 HIS A C 1
ATOM 665 O O . HIS A 1 86 ? 0.577 1.719 -8.965 1.00 97.25 86 HIS A O 1
ATOM 671 N N . GLU A 1 87 ? 1.909 3.515 -8.757 1.00 95.31 87 GLU A N 1
ATOM 672 C CA . GLU A 1 87 ? 0.909 4.347 -8.072 1.00 95.31 87 GLU A CA 1
ATOM 673 C C . GLU A 1 87 ? -0.405 4.447 -8.861 1.00 95.31 87 GLU A C 1
ATOM 675 O O . GLU A 1 87 ? -1.488 4.276 -8.304 1.00 95.31 87 GLU A O 1
ATOM 680 N N . SER A 1 88 ? -0.315 4.643 -10.178 1.00 95.44 88 SER A N 1
ATOM 681 C CA . SER A 1 88 ? -1.482 4.760 -11.057 1.00 95.44 88 SER A CA 1
ATOM 682 C C . SER A 1 88 ? -2.285 3.460 -11.160 1.00 95.44 88 SER A C 1
ATOM 684 O O . SER A 1 88 ? -3.513 3.502 -11.217 1.00 95.44 88 SER A O 1
ATOM 686 N N . CYS A 1 89 ? -1.621 2.302 -11.148 1.00 95.31 89 CYS A N 1
ATOM 687 C CA . CYS A 1 89 ? -2.287 1.001 -11.121 1.00 95.31 89 CYS A CA 1
ATOM 688 C C . CYS A 1 89 ? -3.032 0.793 -9.797 1.00 95.31 89 CYS A C 1
ATOM 690 O O . CYS A 1 89 ? -4.171 0.332 -9.800 1.00 95.31 89 CYS A O 1
ATOM 692 N N . ILE A 1 90 ? -2.426 1.195 -8.676 1.00 94.69 90 ILE A N 1
ATOM 693 C CA . ILE A 1 90 ? -3.058 1.135 -7.351 1.00 94.69 90 ILE A CA 1
ATOM 694 C C . ILE A 1 90 ? -4.268 2.070 -7.274 1.00 94.69 90 ILE A C 1
ATOM 696 O O . ILE A 1 90 ? -5.294 1.668 -6.727 1.00 94.69 90 ILE A O 1
ATOM 700 N N . ALA A 1 91 ? -4.164 3.291 -7.808 1.00 93.38 91 ALA A N 1
ATOM 701 C CA . ALA A 1 91 ? -5.260 4.259 -7.825 1.00 93.38 91 ALA A CA 1
ATOM 702 C C . ALA A 1 91 ? -6.461 3.730 -8.623 1.00 93.38 91 ALA A C 1
ATOM 704 O O . ALA A 1 91 ? -7.566 3.678 -8.094 1.00 93.38 91 ALA A O 1
ATOM 705 N N . LYS A 1 92 ? -6.226 3.211 -9.834 1.00 94.56 92 LYS A N 1
ATOM 706 C CA . LYS A 1 92 ? -7.275 2.579 -10.653 1.00 94.56 92 LYS A CA 1
ATOM 707 C C . LYS A 1 92 ? -7.914 1.377 -9.963 1.00 94.56 92 LYS A C 1
ATOM 709 O O . LYS A 1 92 ? -9.122 1.196 -10.031 1.00 94.56 92 LYS A O 1
ATOM 714 N N . ALA A 1 93 ? -7.118 0.547 -9.290 1.00 89.00 93 ALA A N 1
ATOM 715 C CA . ALA A 1 93 ? -7.656 -0.580 -8.537 1.00 89.00 93 ALA A CA 1
ATOM 716 C C . ALA A 1 93 ? -8.523 -0.120 -7.352 1.00 89.00 93 ALA A C 1
ATOM 718 O O . ALA A 1 93 ? -9.494 -0.784 -7.033 1.00 89.00 93 ALA A O 1
ATOM 719 N N . ALA A 1 94 ? -8.196 1.011 -6.718 1.00 86.50 94 ALA A N 1
ATOM 720 C CA . ALA A 1 94 ? -8.968 1.548 -5.596 1.00 86.50 94 ALA A CA 1
ATOM 721 C C . ALA A 1 94 ? -10.316 2.158 -6.015 1.00 86.50 94 ALA A C 1
ATOM 723 O O . ALA A 1 94 ? -11.225 2.210 -5.201 1.00 86.50 94 ALA A O 1
ATOM 724 N N . GLU A 1 95 ? -10.456 2.618 -7.260 1.00 85.25 95 GLU A N 1
ATOM 725 C CA . GLU A 1 95 ? -11.734 3.121 -7.794 1.00 85.25 95 GLU A CA 1
ATOM 726 C C . GLU A 1 95 ? -12.776 2.010 -8.004 1.00 85.25 95 GLU A C 1
ATOM 728 O O . GLU A 1 95 ? -1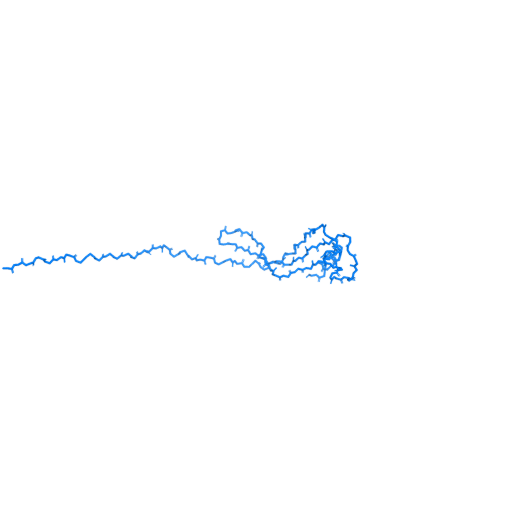3.959 2.304 -8.151 1.00 85.25 95 GLU A O 1
ATOM 733 N N . ASN A 1 96 ? -12.337 0.748 -8.039 1.00 75.19 96 ASN A N 1
ATOM 734 C CA . ASN A 1 96 ? -13.190 -0.419 -8.264 1.00 75.19 96 ASN A CA 1
ATOM 735 C C . ASN A 1 96 ? -13.508 -1.207 -6.974 1.00 75.19 96 ASN A C 1
ATOM 737 O O . ASN A 1 96 ? -14.212 -2.214 -7.062 1.00 75.19 96 ASN A O 1
ATOM 741 N N . ASP A 1 97 ? -12.986 -0.773 -5.818 1.00 68.75 97 ASP A N 1
ATOM 742 C CA . ASP A 1 97 ? -13.239 -1.354 -4.484 1.00 68.75 97 ASP A CA 1
ATOM 743 C C . ASP A 1 97 ? -14.449 -0.695 -3.797 1.00 68.75 97 ASP A C 1
ATOM 745 O O . ASP A 1 97 ? -15.209 -1.426 -3.117 1.00 68.75 97 ASP A O 1
#

Foldseek 3Di:
DDDDDDDDDPPPPPPPPPPPVQPDKDFPPDKDKDKDWPQDWCVVQNAFPQPNHTGPTWIKIDIFTWIAHPVRDIDTDDDPDTTTHDPVSVVVVVVVD

Radius of gyration: 28.01 Å; chains: 1; bounding box: 32×36×97 Å

Secondary structure (DSSP, 8-state):
--PPPPP------------------EEEEEEEEEEEE----HHHH-S-TTT----SS-EEEEEEEEEE-TTS-EEEE--S--EEE-HHHHHHHHTT-

pLDDT: mean 80.66, std 18.19, range [42.22, 97.25]